Protein AF-A0A4P6FG00-F1 (afdb_monomer_lite)

Structure (mmCIF, N/CA/C/O backbone):
data_AF-A0A4P6FG00-F1
#
_entry.id   AF-A0A4P6FG00-F1
#
loop_
_atom_site.group_PDB
_atom_site.id
_atom_site.type_symbol
_atom_site.label_atom_id
_atom_site.label_alt_id
_atom_site.label_comp_id
_atom_site.label_asym_id
_atom_site.label_entity_id
_atom_site.label_seq_id
_atom_site.pdbx_PDB_ins_code
_atom_site.Cartn_x
_atom_site.Cartn_y
_atom_site.Cartn_z
_atom_site.occupancy
_atom_site.B_iso_or_equiv
_atom_site.auth_seq_id
_atom_site.auth_comp_id
_atom_site.auth_asym_id
_atom_site.auth_atom_id
_atom_site.pdbx_PDB_model_num
ATOM 1 N N . MET A 1 1 ? -66.631 -40.365 31.725 1.00 43.91 1 MET A N 1
ATOM 2 C CA . MET A 1 1 ? -65.294 -40.709 31.193 1.00 43.91 1 MET A CA 1
ATOM 3 C C . MET A 1 1 ? -64.335 -39.590 31.608 1.00 43.91 1 MET A C 1
ATOM 5 O O . MET A 1 1 ? -64.593 -38.462 31.231 1.00 43.91 1 MET A O 1
ATOM 9 N N . THR A 1 2 ? -63.611 -39.716 32.723 1.00 39.53 2 THR A N 1
ATOM 10 C CA . THR A 1 2 ? -62.207 -40.183 32.893 1.00 39.53 2 THR A CA 1
ATOM 11 C C . THR A 1 2 ? -61.113 -39.160 32.513 1.00 39.53 2 THR A C 1
ATOM 13 O O . THR A 1 2 ? -60.847 -38.948 31.343 1.00 39.53 2 THR A O 1
ATOM 16 N N . ARG A 1 3 ? -60.487 -38.599 33.566 1.00 42.66 3 ARG A N 1
ATOM 17 C CA . ARG A 1 3 ? -59.086 -38.149 33.797 1.00 42.66 3 ARG A CA 1
ATOM 18 C C . ARG A 1 3 ? -58.287 -37.334 32.754 1.00 42.66 3 ARG A C 1
ATOM 20 O O . ARG A 1 3 ? -57.883 -37.829 31.714 1.00 42.66 3 ARG A O 1
ATOM 27 N N . THR A 1 4 ? -57.913 -36.136 33.218 1.00 56.34 4 THR A N 1
ATOM 28 C CA . THR A 1 4 ? -56.584 -35.482 33.275 1.00 56.34 4 THR A CA 1
ATOM 29 C C . THR A 1 4 ? -55.377 -36.206 32.660 1.00 56.34 4 THR A C 1
ATOM 31 O O . THR A 1 4 ? -55.092 -37.338 33.043 1.00 56.34 4 THR A O 1
ATOM 34 N N . THR A 1 5 ? -54.551 -35.498 31.873 1.00 54.03 5 THR A N 1
ATOM 35 C CA . THR A 1 5 ? -53.084 -35.702 31.819 1.0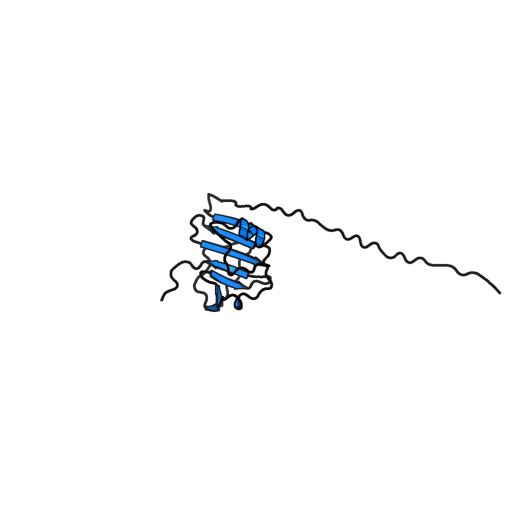0 54.03 5 THR A CA 1
ATOM 36 C C . THR A 1 5 ? -52.344 -34.394 31.486 1.00 54.03 5 THR A C 1
ATOM 38 O O . THR A 1 5 ? -52.794 -33.577 30.690 1.00 54.03 5 THR A O 1
ATOM 41 N N . THR A 1 6 ? -51.232 -34.223 32.194 1.00 53.69 6 THR A N 1
ATOM 42 C CA . THR A 1 6 ? -50.343 -33.074 32.407 1.00 53.69 6 THR A CA 1
ATOM 43 C C . THR A 1 6 ? -49.223 -32.953 31.357 1.00 53.69 6 THR A C 1
ATOM 45 O O . THR A 1 6 ? -48.825 -33.952 30.766 1.00 53.69 6 THR A O 1
ATOM 48 N N . SER A 1 7 ? -48.572 -31.775 31.342 1.00 52.69 7 SER A N 1
ATOM 49 C CA . SER A 1 7 ? -47.144 -31.550 31.008 1.00 52.69 7 SER A CA 1
ATOM 50 C C . SER A 1 7 ? -46.816 -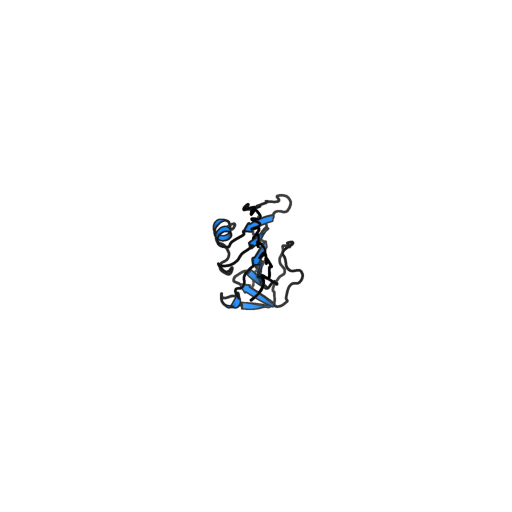31.415 29.507 1.00 52.69 7 SER A C 1
ATOM 52 O O . SER A 1 7 ? -47.440 -32.067 28.689 1.00 52.69 7 SER A O 1
ATOM 54 N N . ARG A 1 8 ? -45.850 -30.613 29.042 1.00 55.19 8 ARG A N 1
ATOM 55 C CA . ARG A 1 8 ? -44.627 -30.073 29.655 1.00 55.19 8 ARG A CA 1
ATOM 56 C C . ARG A 1 8 ? -44.206 -28.804 28.900 1.00 55.19 8 ARG A C 1
ATOM 58 O O . ARG A 1 8 ? -44.310 -28.728 27.683 1.00 55.19 8 ARG A O 1
ATOM 65 N N . THR A 1 9 ? -43.695 -27.853 29.663 1.00 53.88 9 THR A N 1
ATOM 66 C CA . THR A 1 9 ? -42.890 -26.697 29.257 1.00 53.88 9 THR A CA 1
ATOM 67 C C . THR A 1 9 ? -41.771 -27.062 28.277 1.00 53.88 9 THR A C 1
ATOM 69 O O . THR A 1 9 ? -40.991 -27.970 28.564 1.00 53.88 9 THR A O 1
ATOM 72 N N . ALA A 1 10 ? -41.624 -26.292 27.200 1.00 55.09 10 ALA A N 1
ATOM 73 C CA . ALA A 1 10 ? -40.378 -26.193 26.446 1.00 55.09 10 ALA A CA 1
ATOM 74 C C . ALA A 1 10 ? -39.974 -24.716 26.387 1.00 55.09 10 ALA A C 1
ATOM 76 O O . ALA A 1 10 ? -40.529 -23.927 25.626 1.00 55.09 10 ALA A O 1
ATOM 77 N N . SER A 1 11 ? -39.048 -24.349 27.269 1.00 53.34 11 SER A N 1
ATOM 78 C CA . SER A 1 11 ? -38.352 -23.068 27.265 1.00 53.34 11 SER A CA 1
ATOM 79 C C . SER A 1 11 ? -37.509 -22.971 25.995 1.00 53.34 11 SER A C 1
ATOM 81 O O . SER A 1 11 ? -36.556 -23.731 25.833 1.00 53.34 11 SER A O 1
ATOM 83 N N . LEU A 1 12 ? -37.856 -22.054 25.095 1.00 51.44 12 LEU A N 1
ATOM 84 C CA . LEU A 1 12 ? -36.989 -21.675 23.984 1.00 51.44 12 LEU A CA 1
ATOM 85 C C . LEU A 1 12 ? -36.033 -20.590 24.471 1.00 51.44 12 LEU A C 1
ATOM 87 O O . LEU A 1 12 ? -36.438 -19.554 24.995 1.00 51.44 12 LEU A O 1
ATOM 91 N N . ALA A 1 13 ? -34.757 -20.937 24.366 1.00 50.84 13 ALA A N 1
ATOM 92 C CA . ALA A 1 13 ? -33.603 -20.216 24.852 1.00 50.84 13 ALA A CA 1
ATOM 93 C C . ALA A 1 13 ? -33.540 -18.778 24.321 1.00 50.84 13 ALA A C 1
ATOM 95 O O . ALA A 1 13 ? -33.709 -18.522 23.130 1.00 50.84 13 ALA A O 1
ATOM 96 N N . ALA A 1 14 ? -33.242 -17.854 25.232 1.00 52.47 14 ALA A N 1
ATOM 97 C CA . ALA A 1 14 ? -32.824 -16.503 24.913 1.00 52.47 14 ALA A CA 1
ATOM 98 C C . ALA A 1 14 ? -31.483 -16.553 24.161 1.00 52.47 14 ALA A C 1
ATOM 100 O O . ALA A 1 14 ? -30.459 -16.925 24.732 1.00 52.47 14 ALA A O 1
ATOM 101 N N . LEU A 1 15 ? -31.490 -16.179 22.881 1.00 51.00 15 LEU A N 1
ATOM 102 C CA . LEU A 1 15 ? -30.277 -15.817 22.153 1.00 51.00 15 LEU A CA 1
ATOM 103 C C . LEU A 1 15 ? -29.935 -14.371 22.511 1.00 51.00 15 LEU A C 1
ATOM 105 O O . LEU A 1 15 ? -30.408 -13.422 21.889 1.00 51.00 15 LEU A O 1
ATOM 109 N N . SER A 1 16 ? -29.137 -14.213 23.561 1.00 51.34 16 SER A N 1
ATOM 110 C CA . SER A 1 16 ? -28.476 -12.956 23.889 1.00 51.34 16 SER A CA 1
ATOM 111 C C . SER A 1 16 ? -27.446 -12.657 22.799 1.00 51.34 16 SER A C 1
ATOM 113 O O . SER A 1 16 ? -26.333 -13.178 22.833 1.00 51.34 16 SER A O 1
ATOM 115 N N . ALA A 1 17 ? -27.818 -11.842 21.813 1.00 53.84 17 ALA A N 1
ATOM 116 C CA . ALA A 1 17 ? -26.871 -11.239 20.885 1.00 53.84 17 ALA A CA 1
ATOM 117 C C . ALA A 1 17 ? -26.020 -10.224 21.662 1.00 53.84 17 ALA A C 1
ATOM 119 O O . ALA A 1 17 ? -26.384 -9.058 21.810 1.00 53.84 17 ALA A O 1
ATOM 120 N N . ALA A 1 18 ? -24.908 -10.690 22.226 1.00 50.44 18 ALA A N 1
ATOM 121 C CA . ALA A 1 18 ? -23.866 -9.820 22.740 1.00 50.44 18 ALA A CA 1
ATOM 122 C C . ALA A 1 18 ? -23.170 -9.176 21.535 1.00 50.44 18 ALA A C 1
ATOM 124 O O . ALA A 1 18 ? -22.244 -9.743 20.960 1.00 50.44 18 ALA A O 1
ATOM 125 N N . ALA A 1 19 ? -23.658 -8.006 21.123 1.00 53.25 19 ALA A N 1
ATOM 126 C CA . ALA A 1 19 ? -22.920 -7.120 20.241 1.00 53.25 19 ALA A CA 1
ATOM 127 C C . ALA A 1 19 ? -21.675 -6.648 21.004 1.00 53.25 19 ALA A C 1
ATOM 129 O O . ALA A 1 19 ? -21.734 -5.731 21.824 1.00 53.25 19 ALA A O 1
ATOM 130 N N . LEU A 1 20 ? -20.556 -7.334 20.780 1.00 49.91 20 LEU A N 1
ATOM 131 C CA . LEU A 1 20 ? -19.233 -6.857 21.149 1.00 49.91 20 LEU A CA 1
ATOM 132 C C . LEU A 1 20 ? -18.932 -5.655 20.251 1.00 49.91 20 LEU A C 1
ATOM 134 O O . LEU A 1 20 ? -18.369 -5.792 19.171 1.00 49.91 20 LEU A O 1
ATOM 138 N N . LEU A 1 21 ? -19.356 -4.472 20.690 1.00 52.66 21 LEU A N 1
ATOM 139 C CA . LEU A 1 21 ? -18.798 -3.213 20.218 1.00 52.66 21 LEU A CA 1
ATOM 140 C C . LEU A 1 21 ? -17.371 -3.146 20.762 1.00 52.66 21 LEU A C 1
ATOM 142 O O . LEU A 1 21 ? -17.127 -2.632 21.855 1.00 52.66 21 LEU A O 1
ATOM 146 N N . VAL A 1 22 ? -16.439 -3.754 20.031 1.00 56.66 22 VAL A N 1
ATOM 147 C CA . VAL A 1 22 ? -15.014 -3.504 20.217 1.00 56.66 22 VAL A CA 1
ATOM 148 C C . VAL A 1 22 ? -14.830 -2.048 19.813 1.00 56.66 22 VAL A C 1
ATOM 150 O O . VAL A 1 22 ? -15.040 -1.696 18.657 1.00 56.66 22 VAL A O 1
ATOM 153 N N . GLY A 1 23 ? -14.592 -1.182 20.799 1.00 47.41 23 GLY A N 1
ATOM 154 C CA . GLY A 1 23 ? -14.363 0.234 20.558 1.00 47.41 23 GLY A CA 1
ATOM 155 C C . GLY A 1 23 ? -13.204 0.374 19.587 1.00 47.41 23 GLY A C 1
ATOM 156 O O . GLY A 1 23 ? -12.075 0.016 19.919 1.00 47.41 23 GLY A O 1
ATOM 157 N N . SER A 1 24 ? -13.503 0.846 18.384 1.00 47.47 24 SER A N 1
ATOM 158 C CA . SER A 1 24 ? -12.509 1.195 17.392 1.00 47.47 24 SER A CA 1
ATOM 159 C C . SER A 1 24 ? -11.628 2.280 17.996 1.00 47.47 24 SER A C 1
ATOM 161 O O . SER A 1 24 ? -12.096 3.360 18.369 1.00 47.47 24 SER A O 1
ATOM 163 N N . LEU A 1 25 ? -10.336 1.985 18.126 1.00 49.28 25 LEU A N 1
ATOM 164 C CA . LEU A 1 25 ? -9.330 3.027 18.213 1.00 49.28 25 LEU A CA 1
ATOM 165 C C . LEU A 1 25 ? -9.342 3.731 16.849 1.00 49.28 25 LEU A C 1
ATOM 167 O O . LEU A 1 25 ? -8.514 3.449 15.995 1.00 49.28 25 LEU A O 1
ATOM 171 N N . THR A 1 26 ? -10.320 4.610 16.610 1.00 47.81 26 THR A N 1
ATOM 172 C CA . THR A 1 26 ? -10.322 5.532 15.469 1.00 47.81 26 THR A CA 1
ATOM 173 C C . THR A 1 26 ? -9.261 6.587 15.753 1.00 47.81 26 THR A C 1
ATOM 175 O O . THR A 1 26 ? -9.548 7.703 16.190 1.00 47.81 26 THR A O 1
ATOM 178 N N . GLY A 1 27 ? -8.007 6.186 15.645 1.00 43.62 27 GLY A N 1
ATOM 179 C CA . GLY A 1 27 ? -6.865 7.042 15.846 1.00 43.62 27 GLY A CA 1
ATOM 180 C C . GLY A 1 27 ? -5.875 6.704 14.764 1.00 43.62 27 GLY A C 1
ATOM 181 O O . GLY A 1 27 ? -5.295 5.627 14.804 1.00 43.62 27 GLY A O 1
ATOM 182 N N . CYS A 1 28 ? -5.674 7.634 13.831 1.00 52.25 28 CYS A N 1
ATOM 183 C CA . CYS A 1 28 ? -4.468 7.671 13.025 1.00 52.25 28 CYS A CA 1
ATOM 184 C C . CYS A 1 28 ? -3.282 7.571 13.989 1.00 52.25 28 CYS A C 1
ATOM 186 O O . CYS A 1 28 ? -2.901 8.565 14.611 1.00 52.25 28 CYS A O 1
ATOM 188 N N . THR A 1 29 ? -2.690 6.391 14.148 1.00 52.44 29 THR A N 1
ATOM 189 C CA . THR A 1 29 ? -1.360 6.285 14.734 1.00 52.44 29 THR A CA 1
ATOM 190 C C . THR A 1 29 ? -0.368 6.632 13.637 1.00 52.44 29 THR A C 1
ATOM 192 O O . THR A 1 29 ? 0.412 5.790 13.211 1.00 52.44 29 THR A O 1
ATOM 195 N N . ALA A 1 30 ? -0.411 7.892 13.188 1.00 51.81 30 ALA A N 1
ATOM 196 C CA . ALA A 1 30 ? 0.693 8.535 12.491 1.00 51.81 30 ALA A CA 1
ATOM 197 C C . ALA A 1 30 ? 1.831 8.701 13.496 1.00 51.81 30 ALA A C 1
ATOM 199 O O . ALA A 1 30 ? 2.043 9.760 14.082 1.00 51.81 30 ALA A O 1
ATOM 200 N N . ILE A 1 31 ? 2.487 7.584 13.795 1.00 55.25 31 ILE A N 1
ATOM 201 C CA . ILE A 1 31 ? 3.717 7.566 14.563 1.00 55.25 31 ILE A CA 1
ATOM 202 C C . ILE A 1 31 ? 4.805 7.855 13.542 1.00 55.25 31 ILE A C 1
ATOM 204 O O . ILE A 1 31 ? 5.247 6.963 12.822 1.00 55.25 31 ILE A O 1
ATOM 208 N N . GLU A 1 32 ? 5.207 9.118 13.466 1.00 54.75 32 GLU A N 1
ATOM 209 C CA . GLU A 1 32 ? 6.501 9.467 12.898 1.00 54.75 32 GLU A CA 1
ATOM 210 C C . GLU A 1 32 ? 7.566 8.899 13.835 1.00 54.75 32 GLU A C 1
ATOM 212 O O . GLU A 1 32 ? 7.885 9.467 14.886 1.00 54.75 32 GLU A O 1
ATOM 217 N N . ASP A 1 33 ? 8.110 7.740 13.486 1.00 59.84 33 ASP A N 1
ATOM 218 C CA . ASP A 1 33 ? 9.296 7.250 14.161 1.00 59.84 33 ASP A CA 1
ATOM 219 C C . ASP A 1 33 ? 10.508 7.959 13.547 1.00 59.84 33 ASP A C 1
ATOM 221 O O . ASP A 1 33 ? 11.079 7.565 12.528 1.00 59.84 33 ASP A O 1
ATOM 225 N N . VAL A 1 34 ? 10.887 9.069 14.187 1.00 59.38 34 VAL A N 1
ATOM 226 C CA . VAL A 1 34 ? 12.010 9.933 13.791 1.00 59.38 34 VAL A CA 1
ATOM 227 C C . VAL A 1 34 ? 13.326 9.147 13.678 1.00 59.38 34 VAL A C 1
ATOM 229 O O . VAL A 1 34 ? 14.220 9.555 12.934 1.00 59.38 34 VAL A O 1
ATOM 232 N N . LEU A 1 35 ? 13.462 8.014 14.381 1.00 64.25 35 LEU A N 1
ATOM 233 C CA . LEU A 1 35 ? 14.635 7.147 14.264 1.00 64.25 35 LEU A CA 1
ATOM 234 C C . LEU A 1 35 ? 14.597 6.301 12.985 1.00 64.25 35 LEU A C 1
ATOM 236 O O . LEU A 1 35 ? 15.651 6.096 12.380 1.00 64.25 35 LEU A O 1
ATOM 240 N N . SER A 1 36 ? 13.420 5.835 12.560 1.00 68.50 36 SER A N 1
ATOM 241 C CA . SER A 1 36 ? 13.261 4.987 11.371 1.00 68.50 36 SER A CA 1
ATOM 242 C C . SER A 1 36 ? 12.930 5.753 10.084 1.00 68.50 36 SER A C 1
ATOM 244 O O . SER A 1 36 ? 13.059 5.173 9.005 1.00 68.50 36 SER A O 1
ATOM 246 N N . LYS A 1 37 ? 12.607 7.056 10.162 1.00 87.50 37 LYS A N 1
ATOM 247 C CA . LYS A 1 37 ? 12.215 7.912 9.019 1.00 87.50 37 LYS A CA 1
ATOM 248 C C . LYS A 1 37 ? 11.042 7.328 8.231 1.00 87.50 37 LYS A C 1
ATOM 250 O O . LYS A 1 37 ? 11.026 7.365 6.998 1.00 87.50 37 LYS A O 1
ATOM 255 N N . GLN A 1 38 ? 10.086 6.761 8.956 1.00 89.31 38 GLN A N 1
ATOM 256 C CA . GLN A 1 38 ? 8.884 6.163 8.398 1.00 89.31 38 GLN A CA 1
ATOM 257 C C . GLN A 1 38 ? 7.641 6.785 9.027 1.00 89.31 38 GLN A C 1
ATOM 259 O O . GLN A 1 38 ? 7.631 7.155 10.202 1.00 89.31 38 GLN A O 1
ATOM 264 N N . GLU A 1 39 ? 6.598 6.873 8.216 1.00 90.19 39 GLU A N 1
ATOM 265 C CA . GLU A 1 39 ? 5.250 7.274 8.586 1.00 90.19 39 GLU A CA 1
ATOM 266 C C . GLU A 1 39 ? 4.331 6.078 8.360 1.00 90.19 39 GLU A C 1
ATOM 268 O O . GLU A 1 39 ? 4.357 5.456 7.293 1.00 90.19 39 GLU A O 1
ATOM 273 N N . ARG A 1 40 ? 3.510 5.762 9.361 1.00 92.19 40 ARG A N 1
ATOM 274 C CA . ARG A 1 40 ? 2.471 4.734 9.267 1.00 92.19 40 ARG A CA 1
ATOM 275 C C . ARG A 1 40 ? 1.101 5.376 9.406 1.00 92.19 40 ARG A C 1
ATOM 277 O O . ARG A 1 40 ? 0.946 6.290 10.204 1.00 92.19 40 ARG A O 1
ATOM 284 N N . ALA A 1 41 ? 0.107 4.894 8.679 1.00 92.31 41 ALA A N 1
ATOM 285 C CA . ALA A 1 41 ? -1.280 5.261 8.916 1.00 92.31 41 ALA A CA 1
ATOM 286 C C . ALA A 1 41 ? -2.183 4.041 8.749 1.00 92.31 41 ALA A C 1
ATOM 288 O O . ALA A 1 41 ? -1.913 3.172 7.925 1.00 92.31 41 ALA A O 1
ATOM 289 N N . ASP A 1 42 ? -3.253 3.996 9.532 1.00 95.31 42 ASP A N 1
ATOM 290 C CA . ASP A 1 42 ? -4.228 2.915 9.522 1.00 95.31 42 ASP A CA 1
ATOM 291 C C . ASP A 1 42 ? -5.628 3.546 9.464 1.00 95.31 42 ASP A C 1
ATOM 293 O O . ASP A 1 42 ? -5.931 4.474 10.224 1.00 95.31 42 ASP A O 1
ATOM 297 N N . TYR A 1 43 ? -6.475 3.067 8.552 1.00 95.19 43 TYR A N 1
ATOM 298 C CA . TYR A 1 43 ? -7.824 3.581 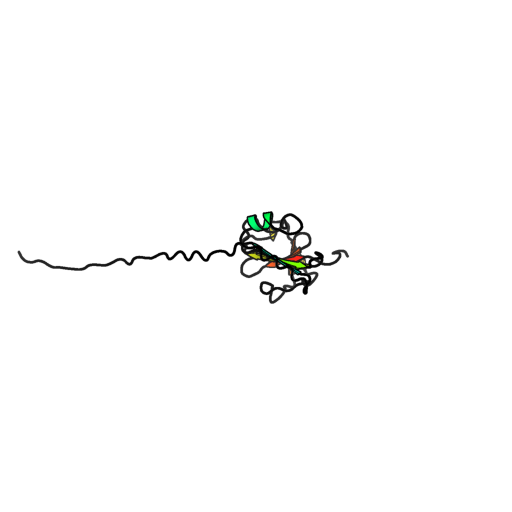8.314 1.00 95.19 43 TYR A CA 1
ATOM 299 C C . TYR A 1 43 ? -8.811 2.422 8.249 1.00 95.19 43 TYR A C 1
ATOM 301 O O . TYR A 1 43 ? -8.578 1.436 7.561 1.00 95.19 43 TYR A O 1
ATOM 309 N N . GLN A 1 44 ? -9.954 2.538 8.919 1.00 96.50 44 GLN A N 1
ATOM 310 C CA . GLN A 1 44 ? -10.927 1.444 8.926 1.00 96.50 44 GLN A CA 1
ATOM 311 C C . GLN A 1 44 ? -11.780 1.422 7.656 1.00 96.50 44 GLN A C 1
ATOM 313 O O . GLN A 1 44 ? -12.303 0.377 7.276 1.00 96.50 44 GLN A O 1
ATOM 318 N N . THR A 1 45 ? -11.920 2.572 6.993 1.00 96.19 45 THR A N 1
ATOM 319 C CA . THR A 1 45 ? -12.749 2.727 5.793 1.00 96.19 45 THR A CA 1
ATOM 320 C C . THR A 1 45 ? -12.056 3.573 4.734 1.00 96.19 45 THR A C 1
ATOM 322 O O . THR A 1 45 ? -11.279 4.478 5.055 1.00 96.19 45 THR A O 1
ATOM 325 N N . TYR A 1 46 ? -12.416 3.344 3.471 1.00 95.38 46 TYR A N 1
ATOM 326 C CA . TYR A 1 46 ? -11.996 4.183 2.351 1.00 95.38 46 TYR A CA 1
ATOM 327 C C . TYR A 1 46 ? -12.278 5.679 2.579 1.00 95.38 46 TYR A C 1
ATOM 329 O O . TYR A 1 46 ? -11.422 6.515 2.306 1.00 95.38 46 TYR A O 1
ATOM 337 N N . ASP A 1 47 ? -13.437 6.043 3.141 1.00 96.19 47 ASP A N 1
ATOM 338 C CA . ASP A 1 47 ? -13.781 7.450 3.402 1.00 96.19 47 ASP A CA 1
ATOM 339 C C . ASP A 1 47 ? -12.846 8.112 4.428 1.00 96.19 47 ASP A C 1
ATOM 341 O O . ASP A 1 47 ? -12.566 9.311 4.343 1.00 96.19 47 ASP A O 1
ATOM 345 N N . GLU A 1 48 ? -12.396 7.365 5.441 1.00 95.12 48 GLU A N 1
ATOM 346 C CA . GLU A 1 48 ? -11.393 7.848 6.395 1.00 95.12 48 GLU A CA 1
ATOM 347 C C . GLU A 1 48 ? -10.048 8.055 5.716 1.00 95.12 48 GLU A C 1
ATOM 349 O O . GLU A 1 48 ? -9.455 9.127 5.865 1.00 95.12 48 GLU A O 1
ATOM 354 N N . ALA A 1 49 ? -9.622 7.072 4.924 1.00 94.88 49 ALA A N 1
ATOM 355 C CA . ALA A 1 49 ? -8.400 7.143 4.145 1.00 94.88 49 ALA A CA 1
ATOM 356 C C . ALA A 1 49 ? -8.434 8.334 3.175 1.00 94.88 49 ALA A C 1
ATOM 358 O O . ALA A 1 49 ? -7.521 9.147 3.170 1.00 94.88 49 ALA A O 1
ATOM 359 N N . GLN A 1 50 ? -9.535 8.555 2.457 1.00 94.75 50 GLN A N 1
ATOM 360 C CA . GLN A 1 50 ? -9.692 9.684 1.538 1.00 94.75 50 GLN A CA 1
ATOM 361 C C . GLN A 1 50 ? -9.557 11.058 2.222 1.00 94.75 50 GLN A C 1
ATOM 363 O O . GLN A 1 50 ? -9.121 12.020 1.592 1.00 94.75 50 GLN A O 1
ATOM 368 N N . ARG A 1 51 ? -9.922 11.168 3.505 1.00 93.38 51 ARG A 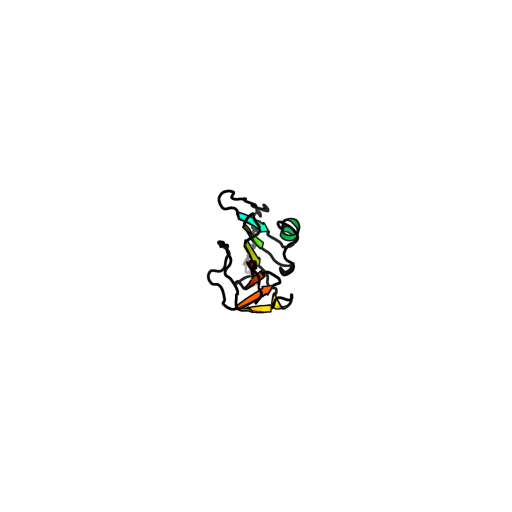N 1
ATOM 369 C CA . ARG A 1 51 ? -9.774 12.401 4.299 1.00 93.38 51 ARG A CA 1
ATOM 370 C C . ARG A 1 51 ? -8.395 12.552 4.938 1.00 93.38 51 ARG A C 1
ATOM 372 O O . ARG A 1 51 ? -8.025 13.674 5.278 1.00 93.38 51 ARG A O 1
ATOM 379 N N . GLY A 1 52 ? -7.698 11.443 5.169 1.00 90.44 52 GLY A N 1
ATOM 380 C CA . GLY A 1 52 ? -6.490 11.389 5.988 1.00 90.44 52 GLY A CA 1
ATOM 381 C C . GLY A 1 52 ? -5.233 10.920 5.266 1.00 90.44 52 GLY A C 1
ATOM 382 O O . GLY A 1 52 ? -4.206 10.820 5.934 1.00 90.44 52 GLY A O 1
ATOM 383 N N . TRP A 1 53 ? -5.300 10.603 3.970 1.00 92.44 53 TRP A N 1
ATOM 384 C CA . TRP A 1 53 ? -4.154 10.129 3.195 1.00 92.44 53 TRP A CA 1
ATOM 385 C C . TRP A 1 53 ? -3.056 11.202 3.154 1.00 92.44 53 TRP A C 1
ATOM 387 O O . TRP A 1 53 ? -3.363 12.382 2.942 1.00 92.44 53 TRP A O 1
ATOM 397 N N . PRO A 1 54 ? -1.784 10.838 3.373 1.00 87.25 54 PRO A N 1
ATOM 398 C CA . PRO A 1 54 ? -0.696 11.799 3.298 1.00 87.25 54 PRO A CA 1
ATOM 399 C C . PRO A 1 54 ? -0.491 12.279 1.858 1.00 87.25 54 PRO A C 1
ATOM 401 O O . PRO A 1 54 ? -0.677 11.538 0.897 1.00 87.25 54 PRO A O 1
ATOM 404 N N . ASP A 1 55 ? -0.085 13.540 1.714 1.00 81.31 55 ASP A N 1
ATOM 405 C CA . ASP A 1 55 ? 0.328 14.162 0.448 1.00 81.31 55 ASP A CA 1
ATOM 406 C C . ASP A 1 55 ? -0.703 14.194 -0.697 1.00 81.31 55 ASP A C 1
ATOM 408 O O . ASP A 1 55 ? -0.357 14.566 -1.821 1.00 81.31 55 ASP A O 1
ATOM 412 N N . GLY A 1 56 ? -1.983 13.903 -0.441 1.00 86.31 56 GLY A N 1
ATOM 413 C CA . GLY A 1 56 ? -3.022 14.049 -1.458 1.00 86.31 56 GLY A CA 1
ATOM 414 C C . GLY A 1 56 ? -4.193 13.083 -1.308 1.00 86.31 56 GLY A C 1
ATOM 415 O O . GLY A 1 56 ? -4.476 12.627 -0.205 1.00 86.31 56 GLY A O 1
ATOM 416 N N . PRO A 1 57 ? -4.930 12.813 -2.400 1.00 91.31 57 PRO A N 1
ATOM 417 C CA . PRO A 1 57 ? -5.984 11.811 -2.387 1.00 91.31 57 PRO A CA 1
ATOM 418 C C . PRO A 1 57 ? -5.394 10.398 -2.313 1.00 91.31 57 PRO A C 1
ATOM 420 O O . PRO A 1 57 ? -4.311 10.136 -2.834 1.00 91.31 57 PRO A O 1
ATOM 423 N N . ILE A 1 58 ? -6.170 9.482 -1.738 1.00 93.25 58 ILE A N 1
ATOM 424 C CA . ILE A 1 58 ? -5.926 8.040 -1.830 1.00 93.25 58 ILE A CA 1
ATOM 425 C C . ILE A 1 58 ? -5.727 7.603 -3.302 1.00 93.25 58 ILE A C 1
ATOM 427 O O . ILE A 1 58 ? -6.415 8.141 -4.182 1.00 93.25 58 ILE A O 1
ATOM 431 N N . PRO A 1 59 ? -4.804 6.663 -3.606 1.00 92.62 59 PRO A N 1
ATOM 432 C CA . PRO A 1 59 ? -4.584 6.185 -4.967 1.00 92.62 59 PRO A CA 1
ATOM 433 C C . PRO A 1 59 ? -5.872 5.692 -5.630 1.00 92.62 59 PRO A C 1
ATOM 435 O O . PRO A 1 59 ? -6.605 4.883 -5.071 1.00 92.62 59 PRO A O 1
ATOM 438 N N . GLY A 1 60 ? -6.134 6.163 -6.852 1.00 92.69 60 GLY A N 1
ATOM 439 C CA . GLY A 1 60 ? -7.410 5.921 -7.539 1.00 92.69 60 GLY A CA 1
ATOM 440 C C . GLY A 1 60 ? -7.664 4.473 -7.967 1.00 92.69 60 GLY A C 1
ATOM 441 O O . GLY A 1 60 ? -8.770 4.171 -8.397 1.00 92.69 60 GLY A O 1
ATOM 442 N N . TRP A 1 61 ? -6.660 3.599 -7.867 1.00 93.12 61 TRP A N 1
ATOM 443 C CA . TRP A 1 61 ? -6.810 2.162 -8.097 1.00 93.12 61 TRP A CA 1
ATOM 444 C C . TRP A 1 61 ? -7.345 1.422 -6.864 1.00 93.12 61 TRP A C 1
ATOM 446 O O . TRP A 1 61 ? -7.736 0.268 -6.990 1.00 93.12 61 TRP A O 1
ATOM 456 N N . ILE A 1 62 ? -7.363 2.054 -5.682 1.00 94.94 62 ILE A N 1
ATOM 457 C CA . ILE A 1 62 ? -7.937 1.456 -4.475 1.00 94.94 62 ILE A CA 1
ATOM 458 C C . ILE A 1 62 ? -9.469 1.561 -4.563 1.00 94.94 62 ILE A C 1
ATOM 460 O O . ILE A 1 62 ? -9.993 2.675 -4.661 1.00 94.94 62 ILE A O 1
ATOM 464 N N . PRO A 1 63 ? -10.207 0.440 -4.513 1.00 95.19 63 PRO A N 1
ATOM 465 C CA . PRO A 1 63 ? -11.661 0.442 -4.613 1.00 95.19 63 PRO A CA 1
ATOM 466 C C . PRO A 1 63 ? -12.344 1.172 -3.450 1.00 95.19 63 PRO A C 1
ATOM 468 O O . PRO A 1 63 ? -11.893 1.111 -2.303 1.00 95.19 63 PRO A O 1
ATOM 471 N N . ALA A 1 64 ? -13.473 1.826 -3.724 1.00 95.62 64 ALA A N 1
ATOM 472 C CA . ALA A 1 64 ? -14.184 2.651 -2.742 1.00 95.62 64 ALA A CA 1
ATOM 473 C C . ALA A 1 64 ? -14.831 1.851 -1.592 1.00 95.62 64 ALA A C 1
ATOM 475 O O . ALA A 1 64 ? -15.162 2.419 -0.553 1.00 95.62 64 ALA A O 1
ATOM 476 N N . GLU A 1 65 ? -15.038 0.546 -1.765 1.00 95.06 65 GLU A N 1
ATOM 477 C CA . GLU A 1 65 ? -15.560 -0.362 -0.739 1.00 95.06 65 GLU A CA 1
ATOM 478 C C . GLU A 1 65 ? -14.475 -0.964 0.161 1.00 95.06 65 GLU A C 1
ATOM 480 O O . GLU A 1 65 ? -14.806 -1.745 1.052 1.00 95.06 65 GLU A O 1
ATOM 485 N N . SER A 1 66 ? -13.207 -0.606 -0.061 1.00 96.75 66 SER A N 1
ATOM 486 C CA . SER A 1 66 ? -12.080 -1.148 0.697 1.00 96.75 66 SER A CA 1
ATOM 487 C C . SER A 1 66 ? -12.164 -0.813 2.188 1.00 96.75 66 SER A C 1
ATOM 489 O O . SER A 1 66 ? -12.562 0.291 2.592 1.00 96.75 66 SER A O 1
ATOM 491 N N . THR A 1 67 ? -11.728 -1.766 3.005 1.00 97.62 67 THR A N 1
ATOM 492 C CA . THR A 1 67 ? -11.667 -1.673 4.467 1.00 97.62 67 THR A CA 1
ATOM 493 C C . THR A 1 67 ? -10.280 -2.038 4.981 1.00 97.62 67 THR A C 1
ATOM 495 O O . THR A 1 67 ? -9.464 -2.573 4.236 1.00 97.62 67 THR A O 1
ATOM 498 N N . ASP A 1 68 ? -10.020 -1.716 6.250 1.00 96.69 68 ASP A N 1
ATOM 499 C CA . ASP A 1 68 ? -8.765 -2.032 6.953 1.00 96.69 68 ASP A CA 1
ATOM 500 C C . ASP A 1 68 ? -7.510 -1.662 6.141 1.00 96.69 68 ASP A C 1
ATOM 502 O O . ASP A 1 68 ? -6.682 -2.492 5.774 1.00 96.69 68 ASP A O 1
ATOM 506 N N . LEU A 1 69 ? -7.424 -0.382 5.770 1.00 97.12 69 LEU A N 1
ATOM 507 C CA . LEU A 1 69 ? -6.340 0.143 4.956 1.00 97.12 69 LEU A CA 1
ATOM 508 C C . LEU A 1 69 ? -5.135 0.455 5.841 1.00 97.12 69 LEU A C 1
ATOM 510 O O . LEU A 1 69 ? -5.220 1.284 6.749 1.00 97.12 69 LEU A O 1
ATOM 514 N N . HIS A 1 70 ? -3.996 -0.133 5.505 1.00 96.88 70 HIS A N 1
ATOM 515 C CA . HIS A 1 70 ? -2.708 0.114 6.135 1.00 96.88 70 HIS A CA 1
ATOM 516 C C . HIS A 1 70 ? -1.770 0.794 5.148 1.00 96.88 70 HIS A C 1
ATOM 518 O O . HIS A 1 70 ? -1.622 0.348 4.013 1.00 96.88 70 HIS A O 1
ATOM 524 N N . LEU A 1 71 ? -1.093 1.842 5.597 1.00 95.62 71 LEU A N 1
ATOM 525 C CA . LEU A 1 71 ? -0.086 2.576 4.846 1.00 95.62 71 LEU A CA 1
ATOM 526 C C . LEU A 1 71 ? 1.214 2.600 5.644 1.00 95.62 71 LEU A C 1
ATOM 528 O O . LEU A 1 71 ? 1.218 2.947 6.826 1.00 95.62 71 LEU A O 1
ATOM 532 N N . LEU A 1 72 ? 2.329 2.287 4.990 1.00 94.94 72 LEU A N 1
ATOM 533 C CA . LEU A 1 72 ? 3.668 2.544 5.511 1.00 94.94 72 LEU A CA 1
ATOM 534 C C . LEU A 1 72 ? 4.511 3.190 4.416 1.00 94.94 72 LEU A C 1
ATOM 536 O O . LEU A 1 72 ? 4.626 2.656 3.313 1.00 94.94 72 LEU A O 1
ATOM 540 N N . ARG A 1 73 ? 5.138 4.319 4.734 1.00 92.81 73 ARG A N 1
ATOM 541 C CA . ARG A 1 73 ? 5.990 5.055 3.800 1.00 92.81 73 ARG A CA 1
ATOM 542 C C . ARG A 1 73 ? 7.224 5.615 4.474 1.00 92.81 73 ARG A C 1
ATOM 544 O O . ARG A 1 73 ? 7.248 5.801 5.687 1.00 92.81 73 ARG A O 1
ATOM 551 N N . THR A 1 74 ? 8.248 5.917 3.692 1.00 91.56 74 THR A N 1
ATOM 552 C CA . THR A 1 74 ? 9.350 6.753 4.171 1.00 91.56 74 THR A CA 1
ATOM 553 C C . THR A 1 74 ? 8.912 8.216 4.220 1.00 91.56 74 THR A C 1
ATOM 555 O O . THR A 1 74 ? 8.151 8.667 3.368 1.00 91.56 74 THR A O 1
ATOM 558 N N . THR A 1 75 ? 9.436 8.991 5.171 1.00 88.25 75 THR A N 1
ATOM 559 C CA . THR A 1 75 ? 9.120 10.431 5.319 1.00 88.25 75 THR A CA 1
ATOM 560 C C . THR A 1 75 ? 9.531 11.267 4.099 1.00 88.25 75 THR A C 1
ATOM 562 O O . THR A 1 75 ? 9.099 12.399 3.932 1.00 88.25 75 THR A O 1
ATOM 565 N N . ASP A 1 76 ? 10.434 10.749 3.257 1.00 86.81 76 ASP A N 1
ATOM 566 C CA . ASP A 1 76 ? 10.831 11.381 1.991 1.00 86.81 76 ASP A CA 1
ATOM 567 C C . ASP A 1 76 ? 9.976 10.937 0.787 1.00 86.81 76 ASP A C 1
ATOM 569 O O . ASP A 1 76 ? 10.246 11.354 -0.340 1.00 86.81 76 ASP A O 1
ATOM 573 N N . GLY A 1 77 ? 8.976 10.075 1.006 1.00 85.44 77 GLY A N 1
ATOM 574 C CA . GLY A 1 77 ? 8.066 9.553 -0.016 1.00 85.44 77 GLY A CA 1
ATOM 575 C C . GLY A 1 77 ? 8.717 8.634 -1.057 1.00 85.44 77 GLY A C 1
ATOM 576 O O . GLY A 1 77 ? 8.076 8.294 -2.057 1.00 85.44 77 GLY A O 1
ATOM 577 N N . SER A 1 78 ? 9.984 8.251 -0.858 1.00 88.44 78 SER A N 1
ATOM 578 C CA . SER A 1 78 ? 10.732 7.410 -1.798 1.00 88.44 78 SER A CA 1
ATOM 579 C C . SER A 1 78 ? 10.237 5.970 -1.840 1.00 88.44 78 SER A C 1
ATOM 581 O O . SER A 1 78 ? 10.345 5.332 -2.882 1.00 88.44 78 SER A O 1
ATOM 583 N N . ASN A 1 79 ? 9.695 5.458 -0.735 1.00 92.06 79 ASN A N 1
ATOM 584 C CA . ASN A 1 79 ? 9.110 4.128 -0.663 1.00 92.06 79 ASN A CA 1
ATOM 585 C C . ASN A 1 79 ? 7.759 4.200 0.029 1.00 92.06 79 ASN A C 1
ATOM 587 O O . ASN A 1 79 ? 7.596 4.911 1.020 1.00 92.06 79 ASN A O 1
ATOM 591 N N . GLU A 1 80 ? 6.814 3.424 -0.481 1.00 94.38 80 GLU A N 1
ATOM 592 C CA . GLU A 1 80 ? 5.456 3.376 0.032 1.00 94.38 80 GLU A CA 1
ATOM 593 C C . GLU A 1 80 ? 4.867 1.997 -0.248 1.00 94.38 80 GLU A C 1
ATOM 595 O O . GLU A 1 80 ? 5.022 1.459 -1.349 1.00 94.38 80 GLU A O 1
ATOM 600 N N . ILE A 1 81 ? 4.237 1.423 0.772 1.00 96.81 81 ILE A N 1
ATOM 601 C CA . ILE A 1 81 ? 3.489 0.175 0.694 1.00 96.81 81 ILE A CA 1
ATOM 602 C C . ILE A 1 81 ? 2.099 0.382 1.289 1.00 96.81 81 ILE A C 1
ATOM 604 O O . ILE A 1 81 ? 1.931 1.129 2.257 1.00 96.81 81 ILE A O 1
ATOM 608 N N . VAL A 1 82 ? 1.115 -0.301 0.717 1.00 97.00 82 VAL A N 1
ATOM 609 C CA . VAL A 1 82 ? -0.280 -0.268 1.148 1.00 97.00 82 VAL A CA 1
ATOM 610 C C . VAL A 1 82 ? -0.841 -1.682 1.204 1.00 97.00 82 VAL A C 1
ATOM 612 O O . VAL A 1 82 ? -0.526 -2.507 0.349 1.00 97.00 82 VAL A O 1
ATOM 615 N N . ALA A 1 83 ? -1.689 -1.962 2.185 1.00 97.94 83 ALA A N 1
ATOM 616 C CA . ALA A 1 83 ? -2.543 -3.142 2.196 1.00 97.94 83 ALA A CA 1
ATOM 617 C C . ALA A 1 83 ? -3.974 -2.749 2.535 1.00 97.94 83 ALA A C 1
ATOM 619 O O . ALA A 1 83 ? -4.187 -1.767 3.241 1.00 97.94 83 ALA A O 1
ATOM 620 N N . PHE A 1 84 ? -4.941 -3.500 2.023 1.00 97.88 84 PHE A N 1
ATOM 621 C CA . PHE A 1 84 ? -6.348 -3.333 2.369 1.00 97.88 84 PHE A CA 1
ATOM 622 C C . PHE A 1 84 ? -7.140 -4.604 2.077 1.00 97.88 84 PHE A C 1
ATOM 624 O O . PHE A 1 84 ? -6.739 -5.429 1.250 1.00 97.88 84 PHE A O 1
ATOM 631 N N . GLU A 1 85 ? -8.295 -4.727 2.721 1.00 97.88 85 GLU A N 1
ATOM 632 C CA . GLU A 1 85 ? -9.301 -5.735 2.408 1.00 97.88 85 GLU A CA 1
ATOM 633 C C . GLU A 1 85 ? -10.257 -5.218 1.324 1.00 97.88 85 GLU A C 1
ATOM 635 O O . GLU A 1 85 ? -10.737 -4.084 1.380 1.00 97.88 85 GLU A O 1
ATOM 640 N N . SER A 1 86 ? -10.547 -6.052 0.325 1.00 95.69 86 SER A N 1
ATOM 641 C CA . SER A 1 86 ? -11.541 -5.774 -0.716 1.00 95.69 86 SER A CA 1
ATOM 642 C C . SER A 1 86 ? -11.909 -7.068 -1.445 1.00 95.69 86 SER A C 1
ATOM 644 O O . SER A 1 86 ? -11.082 -7.956 -1.637 1.00 95.69 86 SER A O 1
ATOM 646 N N . ALA A 1 87 ? -13.169 -7.162 -1.875 1.00 92.81 87 ALA A N 1
ATOM 647 C CA . ALA A 1 87 ? -13.653 -8.246 -2.730 1.00 92.81 87 ALA A CA 1
ATOM 648 C C . ALA A 1 87 ? -13.629 -7.890 -4.230 1.00 92.81 87 ALA A C 1
ATOM 650 O O . ALA A 1 87 ? -14.014 -8.725 -5.054 1.00 92.81 87 ALA A O 1
ATOM 651 N N . ALA A 1 88 ? -13.249 -6.661 -4.591 1.00 89.06 88 ALA A N 1
ATOM 652 C CA . ALA A 1 88 ? -13.179 -6.220 -5.977 1.00 89.06 88 ALA A CA 1
ATOM 653 C C . ALA A 1 88 ? -11.951 -6.794 -6.692 1.00 89.06 88 ALA A C 1
ATOM 655 O O . ALA A 1 88 ? -10.883 -6.985 -6.105 1.00 89.06 88 ALA A O 1
ATOM 656 N N . ASP A 1 89 ? -12.121 -7.047 -7.988 1.00 86.31 89 ASP A N 1
ATOM 657 C CA . ASP A 1 89 ? -11.039 -7.436 -8.885 1.00 86.31 89 ASP A CA 1
ATOM 658 C C . ASP A 1 89 ? -10.423 -6.182 -9.517 1.00 86.31 89 ASP A C 1
ATOM 660 O O . ASP A 1 89 ? -11.075 -5.495 -10.301 1.00 86.31 89 ASP A O 1
ATOM 664 N N . LEU A 1 90 ? -9.157 -5.893 -9.210 1.00 84.69 90 LEU A N 1
ATOM 665 C CA . LEU A 1 90 ? -8.485 -4.687 -9.704 1.00 84.69 90 LEU A CA 1
ATOM 666 C C . LEU A 1 90 ? -8.211 -4.710 -11.216 1.00 84.69 90 LEU A C 1
ATOM 668 O O . LEU A 1 90 ? -7.934 -3.665 -11.807 1.00 84.69 90 LEU A O 1
ATOM 672 N N . MET A 1 91 ? -8.313 -5.866 -11.886 1.00 70.38 91 MET A N 1
ATOM 673 C CA . MET A 1 91 ? -8.157 -5.925 -13.346 1.00 70.38 91 MET A CA 1
ATOM 674 C C . MET A 1 91 ? -9.238 -5.132 -14.094 1.00 70.38 91 MET A C 1
ATOM 676 O O . MET A 1 91 ? -9.021 -4.722 -15.236 1.00 70.38 91 MET A O 1
ATOM 680 N N . THR A 1 92 ? -10.406 -4.898 -13.484 1.00 62.22 92 THR A N 1
ATOM 681 C CA . THR A 1 92 ? -11.463 -4.090 -14.111 1.00 62.22 92 THR A CA 1
ATOM 682 C C . THR A 1 92 ? -11.212 -2.584 -14.036 1.00 62.22 92 THR A C 1
ATOM 684 O O . THR A 1 92 ? -11.855 -1.840 -14.775 1.00 62.22 92 THR A O 1
ATOM 687 N N . ASP A 1 93 ? -10.230 -2.150 -13.240 1.00 64.56 93 ASP A N 1
ATOM 688 C CA . ASP A 1 93 ? -9.943 -0.739 -12.949 1.00 64.56 93 ASP A CA 1
ATOM 689 C C . ASP A 1 93 ? -8.671 -0.222 -13.644 1.00 64.56 93 ASP A C 1
ATOM 691 O O . ASP A 1 93 ? -8.065 0.770 -13.241 1.00 64.56 93 ASP A O 1
ATOM 695 N N . GLY A 1 94 ? -8.273 -0.875 -14.741 1.00 76.25 94 GLY A N 1
ATOM 696 C CA . GLY A 1 94 ? -7.138 -0.449 -15.565 1.00 76.25 94 GLY A CA 1
ATOM 697 C C . GLY A 1 94 ? -5.779 -0.931 -15.061 1.00 76.25 94 GLY A C 1
ATOM 698 O O . GLY A 1 94 ? -4.755 -0.470 -15.564 1.00 76.25 94 GLY A O 1
ATOM 699 N N . CYS A 1 95 ? -5.761 -1.861 -14.104 1.00 92.81 95 CYS A N 1
ATOM 700 C CA . CYS A 1 95 ? -4.553 -2.577 -13.733 1.00 92.81 95 CYS A CA 1
ATOM 701 C C . CYS A 1 95 ? -4.289 -3.754 -14.680 1.00 92.81 95 CYS A C 1
ATOM 703 O O . CYS A 1 95 ? -5.201 -4.512 -15.014 1.00 92.81 95 CYS A O 1
ATOM 705 N N . GLU A 1 96 ? -3.032 -3.954 -15.077 1.00 93.94 96 GLU A N 1
ATOM 706 C CA . GLU A 1 96 ? -2.657 -5.003 -16.035 1.00 93.94 96 GLU A CA 1
ATOM 707 C C . GLU A 1 96 ? -1.645 -5.995 -15.448 1.00 93.94 96 GLU A C 1
ATOM 709 O O . GLU A 1 96 ? -0.690 -5.572 -14.795 1.00 93.94 96 GLU A O 1
ATOM 714 N N . PRO A 1 97 ? -1.779 -7.308 -15.710 1.00 95.19 97 PRO A N 1
ATOM 715 C CA . PRO A 1 97 ? -0.805 -8.292 -15.258 1.00 95.19 97 PRO A CA 1
ATOM 716 C C . PRO A 1 97 ? 0.534 -8.131 -15.986 1.00 95.19 97 PRO A C 1
ATOM 718 O O . PRO A 1 97 ? 0.595 -8.093 -17.218 1.00 95.19 97 PRO A O 1
ATOM 721 N N . ARG A 1 98 ? 1.629 -8.078 -15.225 1.00 94.75 98 ARG A N 1
ATOM 722 C CA . ARG A 1 98 ? 3.003 -7.905 -15.715 1.00 94.75 98 ARG A CA 1
ATOM 723 C C . ARG A 1 98 ? 3.989 -8.711 -14.864 1.00 94.75 98 ARG A C 1
ATOM 725 O O . ARG A 1 98 ? 3.696 -9.005 -13.705 1.00 94.75 98 ARG A O 1
ATOM 732 N N . PRO A 1 99 ? 5.167 -9.074 -15.404 1.00 95.75 99 PRO A N 1
ATOM 733 C CA . PRO A 1 99 ? 6.260 -9.555 -14.570 1.00 95.75 99 PRO A CA 1
ATOM 734 C C . PRO A 1 99 ? 6.623 -8.505 -13.519 1.00 95.75 99 PRO A C 1
ATOM 736 O O . PRO A 1 99 ? 6.717 -7.324 -13.853 1.00 95.75 99 PRO A O 1
ATOM 739 N N . ARG A 1 100 ? 6.848 -8.948 -12.283 1.00 94.62 100 ARG A N 1
ATOM 740 C CA . ARG A 1 100 ? 7.272 -8.085 -11.182 1.00 94.62 100 ARG A CA 1
ATOM 741 C C . ARG A 1 100 ? 8.617 -7.435 -11.501 1.00 94.62 100 ARG A C 1
ATOM 743 O O . ARG A 1 100 ? 9.584 -8.124 -11.832 1.00 94.62 100 ARG A O 1
ATOM 750 N N . HIS A 1 101 ? 8.677 -6.120 -11.368 1.00 91.00 101 HIS A N 1
ATOM 751 C CA . HIS A 1 101 ? 9.836 -5.299 -11.662 1.00 91.00 101 HIS A CA 1
ATOM 752 C C . HIS A 1 101 ? 10.781 -5.210 -10.463 1.00 91.00 101 HIS A C 1
ATOM 754 O O . HIS A 1 101 ? 11.977 -5.475 -10.600 1.00 91.00 101 HIS A O 1
ATOM 760 N N . ASN A 1 102 ? 10.268 -4.869 -9.278 1.00 85.56 102 ASN A N 1
ATOM 761 C CA . ASN A 1 102 ? 11.088 -4.670 -8.084 1.00 85.56 102 ASN A CA 1
ATOM 762 C C . ASN A 1 102 ? 10.478 -5.333 -6.838 1.00 85.56 102 ASN A C 1
ATOM 764 O O . ASN A 1 102 ? 9.399 -5.920 -6.858 1.00 85.56 102 ASN A O 1
ATOM 768 N N . MET A 1 103 ? 11.256 -5.364 -5.758 1.00 90.81 103 MET A N 1
ATOM 769 C CA . MET A 1 103 ? 10.740 -5.687 -4.426 1.00 90.81 103 MET A CA 1
ATOM 770 C C . MET A 1 103 ? 10.374 -4.376 -3.728 1.00 90.81 103 MET A C 1
ATOM 772 O O . MET A 1 103 ? 11.049 -3.371 -3.982 1.00 90.81 103 MET A O 1
ATOM 776 N N . PRO A 1 104 ? 9.392 -4.372 -2.813 1.00 90.94 104 PRO A N 1
ATOM 777 C CA . PRO A 1 104 ? 9.168 -3.212 -1.966 1.00 90.94 104 PRO A CA 1
ATOM 778 C C . PRO A 1 104 ? 10.431 -2.889 -1.160 1.00 90.94 104 PRO A C 1
ATOM 780 O O . PRO A 1 104 ? 11.089 -3.777 -0.615 1.00 90.94 104 PRO A O 1
ATOM 783 N N . GLY A 1 105 ? 10.760 -1.601 -1.057 1.00 89.00 105 GLY A N 1
ATOM 784 C CA . GLY A 1 105 ? 11.846 -1.125 -0.193 1.00 89.00 105 GLY A CA 1
ATOM 785 C C . GLY A 1 105 ? 11.472 -1.062 1.292 1.00 89.00 105 GLY A C 1
ATOM 786 O O . GLY A 1 105 ? 12.304 -0.692 2.117 1.00 89.00 105 GLY A O 1
ATOM 787 N N . LEU A 1 106 ? 10.229 -1.415 1.632 1.00 92.00 106 LEU A N 1
ATOM 788 C CA . LEU A 1 106 ? 9.681 -1.446 2.985 1.00 92.00 106 LEU A CA 1
ATOM 789 C C . LEU A 1 106 ? 9.074 -2.817 3.281 1.00 92.00 106 LEU A C 1
ATOM 791 O O . LEU A 1 106 ? 8.624 -3.527 2.384 1.00 92.00 106 LEU A O 1
ATOM 795 N N . THR A 1 107 ? 9.034 -3.167 4.561 1.00 92.50 107 THR A N 1
ATOM 796 C CA . THR A 1 107 ? 8.394 -4.388 5.056 1.00 92.50 107 THR A CA 1
ATOM 797 C C . THR A 1 107 ? 7.489 -4.044 6.222 1.00 92.50 107 THR A C 1
ATOM 799 O O . THR A 1 107 ? 7.874 -3.248 7.078 1.00 92.50 107 THR A O 1
ATOM 802 N N . ALA A 1 108 ? 6.335 -4.694 6.291 1.00 92.94 108 ALA A N 1
ATOM 803 C CA . ALA A 1 108 ? 5.409 -4.579 7.404 1.00 92.94 108 ALA A CA 1
ATOM 804 C C . ALA A 1 108 ? 4.902 -5.959 7.825 1.00 92.94 108 ALA A C 1
ATOM 806 O O . ALA A 1 108 ? 5.012 -6.931 7.079 1.00 92.94 108 ALA A O 1
ATOM 807 N N . ASP A 1 109 ? 4.343 -6.023 9.027 1.00 93.31 109 ASP A N 1
ATOM 808 C CA . ASP A 1 109 ? 3.740 -7.217 9.616 1.00 93.31 109 ASP A CA 1
ATOM 809 C C . ASP A 1 109 ? 2.527 -7.740 8.826 1.00 93.31 109 ASP A C 1
ATOM 811 O O . ASP A 1 109 ? 2.279 -8.939 8.812 1.00 93.31 109 ASP A O 1
ATOM 815 N N . TRP A 1 110 ? 1.834 -6.851 8.115 1.00 93.12 110 TRP A N 1
ATOM 816 C CA . TRP A 1 110 ? 0.736 -7.145 7.184 1.00 93.12 110 TRP A CA 1
ATOM 817 C C . TRP A 1 110 ? 1.193 -7.345 5.729 1.00 93.12 110 TRP A C 1
ATOM 819 O O . TRP A 1 110 ? 0.370 -7.435 4.820 1.00 93.12 110 TRP A O 1
ATOM 829 N N . GLY A 1 111 ? 2.504 -7.360 5.479 1.00 92.50 111 GLY A N 1
ATOM 830 C CA . GLY A 1 111 ? 3.048 -7.576 4.143 1.00 92.50 111 GLY A CA 1
ATOM 831 C C . GLY A 1 111 ? 2.937 -9.024 3.667 1.00 92.50 111 GLY A C 1
ATOM 832 O O . GLY A 1 111 ? 2.592 -9.935 4.415 1.00 92.50 111 GLY A O 1
ATOM 833 N N . LEU A 1 112 ? 3.289 -9.245 2.401 1.00 93.56 112 LEU A N 1
ATOM 834 C CA . LEU A 1 112 ? 3.356 -10.589 1.833 1.00 93.56 112 LEU A CA 1
ATOM 835 C C . LEU A 1 112 ? 4.535 -11.382 2.408 1.00 93.56 112 LEU A C 1
ATOM 837 O O . LEU A 1 112 ? 5.669 -10.897 2.439 1.00 93.56 112 LEU A O 1
ATOM 841 N N . GLU A 1 113 ? 4.2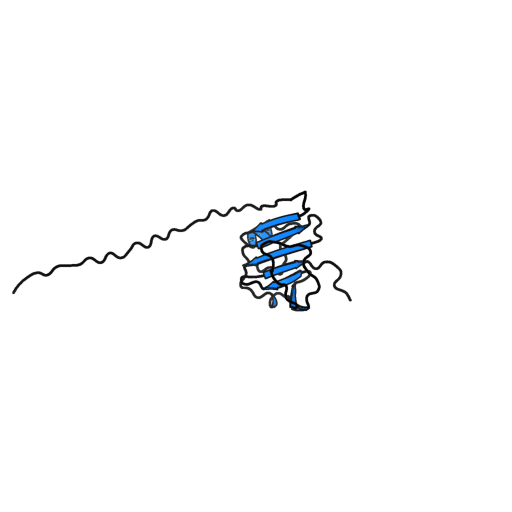89 -12.643 2.765 1.00 91.12 113 GLU A N 1
ATOM 842 C CA . GLU A 1 113 ? 5.356 -13.591 3.121 1.00 91.12 113 GLU A CA 1
ATOM 843 C C . GLU A 1 113 ? 6.173 -14.022 1.893 1.00 91.12 113 GLU A C 1
ATOM 845 O O . GLU A 1 113 ? 7.380 -14.255 1.980 1.00 91.12 113 GLU A O 1
ATOM 850 N N . ALA A 1 114 ? 5.512 -14.119 0.737 1.00 93.38 114 ALA A N 1
ATOM 851 C CA . ALA A 1 114 ? 6.115 -14.471 -0.539 1.00 93.38 114 ALA A CA 1
ATOM 852 C C . ALA A 1 114 ? 5.549 -13.586 -1.652 1.00 93.38 114 ALA A C 1
ATOM 854 O O . ALA A 1 114 ? 4.339 -13.401 -1.764 1.00 93.38 114 ALA A O 1
ATOM 855 N N . TYR A 1 115 ? 6.440 -13.065 -2.493 1.00 94.50 115 TYR A N 1
ATOM 856 C CA . TYR A 1 115 ? 6.076 -12.170 -3.586 1.00 94.50 115 TYR A CA 1
ATOM 857 C C . TYR A 1 115 ? 5.928 -12.962 -4.884 1.00 94.50 115 TYR A C 1
ATOM 859 O O . TYR A 1 115 ? 6.829 -13.741 -5.213 1.00 94.50 115 TYR A O 1
ATOM 867 N N . PRO A 1 116 ? 4.832 -12.775 -5.638 1.00 95.75 116 PRO A N 1
ATOM 868 C CA . PRO A 1 116 ? 4.652 -13.460 -6.906 1.00 95.75 116 PRO A CA 1
ATOM 869 C C . PRO A 1 116 ? 5.599 -12.902 -7.978 1.00 95.75 116 PRO A C 1
ATOM 871 O O . PRO A 1 116 ? 6.035 -11.750 -7.928 1.00 95.75 116 PRO A O 1
ATOM 874 N N . ASP A 1 117 ? 5.888 -13.722 -8.989 1.00 96.38 117 ASP A N 1
ATOM 875 C CA . ASP A 1 117 ? 6.647 -13.291 -10.172 1.00 96.38 117 ASP A CA 1
ATOM 876 C C . ASP A 1 117 ? 5.797 -12.445 -11.131 1.00 96.38 117 ASP A C 1
ATOM 878 O O . ASP A 1 117 ? 6.331 -11.739 -11.982 1.00 96.38 117 ASP A O 1
ATOM 882 N N . THR A 1 118 ? 4.469 -12.533 -11.024 1.00 96.31 118 THR A N 1
ATOM 883 C CA . THR A 1 118 ? 3.506 -11.753 -11.811 1.00 96.31 118 THR A CA 1
ATOM 884 C C . THR A 1 118 ? 2.624 -10.946 -10.868 1.00 96.31 118 THR A C 1
ATOM 886 O O . THR A 1 118 ? 2.055 -11.498 -9.929 1.00 96.31 118 THR A O 1
ATOM 889 N N . VAL A 1 119 ? 2.518 -9.650 -11.135 1.00 96.81 119 VAL A N 1
ATOM 890 C CA . VAL A 1 119 ? 1.785 -8.653 -10.343 1.00 96.81 119 VAL A CA 1
ATOM 891 C C . VAL A 1 119 ? 0.862 -7.861 -11.262 1.00 96.81 119 VAL A C 1
ATOM 893 O O . VAL A 1 119 ? 0.981 -7.941 -12.485 1.00 96.81 119 VAL A O 1
ATOM 896 N N . LEU A 1 120 ? -0.048 -7.087 -10.687 1.00 96.19 120 LEU A N 1
ATOM 897 C CA . LEU A 1 120 ? -0.808 -6.078 -11.408 1.00 96.19 120 LEU A CA 1
ATOM 898 C C . LEU A 1 120 ? -0.056 -4.746 -11.373 1.00 96.19 120 LEU A C 1
ATOM 900 O O . LEU A 1 120 ? 0.345 -4.291 -10.307 1.00 96.19 120 LEU A O 1
ATOM 904 N N . LEU A 1 121 ? 0.116 -4.113 -12.529 1.00 95.06 121 LEU A N 1
ATOM 905 C CA . LEU A 1 121 ? 0.602 -2.742 -12.632 1.00 95.06 121 LEU A CA 1
ATOM 906 C C . LEU A 1 121 ? -0.597 -1.791 -12.582 1.00 95.06 121 LEU A C 1
ATOM 908 O O . LEU A 1 121 ? -1.374 -1.733 -13.535 1.00 95.06 121 LEU A O 1
ATOM 912 N N . CYS A 1 122 ? -0.733 -1.054 -11.483 1.00 94.12 122 CYS A N 1
ATOM 913 C CA . CYS A 1 122 ? -1.789 -0.076 -11.236 1.00 94.12 122 CYS A CA 1
ATOM 914 C C . CYS A 1 122 ? -1.174 1.331 -11.175 1.00 94.12 122 CYS A C 1
ATOM 916 O O . CYS A 1 122 ? -0.733 1.783 -10.119 1.00 94.12 122 CYS A O 1
ATOM 918 N N . ALA A 1 123 ? -1.118 2.031 -12.311 1.00 90.56 123 ALA A N 1
ATOM 919 C CA . ALA A 1 123 ? -0.349 3.273 -12.452 1.00 90.56 123 ALA A CA 1
ATOM 920 C C . ALA A 1 123 ? 1.137 3.080 -12.068 1.00 90.56 123 ALA A C 1
ATOM 922 O O . ALA A 1 123 ? 1.843 2.352 -12.761 1.00 90.56 123 ALA A O 1
ATOM 923 N N . ASP A 1 124 ? 1.622 3.720 -11.001 1.00 91.38 124 ASP A N 1
ATOM 924 C CA . ASP A 1 124 ? 2.996 3.604 -10.488 1.00 91.38 124 ASP A CA 1
ATOM 925 C C . ASP A 1 124 ? 3.150 2.576 -9.347 1.00 91.38 124 ASP A C 1
ATOM 927 O O . ASP A 1 124 ? 4.136 2.605 -8.605 1.00 91.38 124 ASP A O 1
ATOM 931 N N . TRP A 1 125 ? 2.190 1.655 -9.220 1.00 94.38 125 TRP A N 1
ATOM 932 C CA . TRP A 1 125 ? 2.158 0.614 -8.194 1.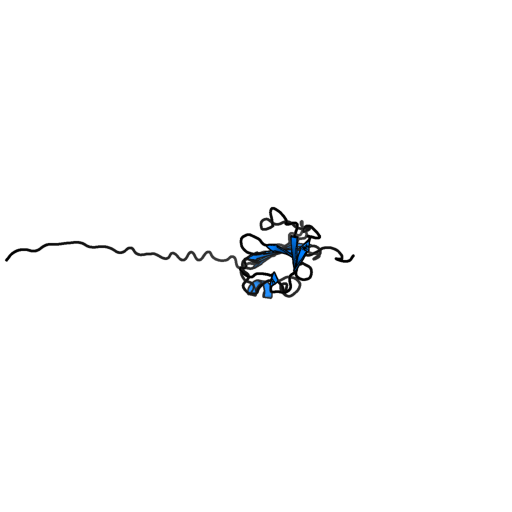00 94.38 125 TRP A CA 1
ATOM 933 C C . TRP A 1 125 ? 2.226 -0.782 -8.795 1.00 94.38 125 TRP A C 1
ATOM 935 O O . TRP A 1 125 ? 1.539 -1.084 -9.770 1.00 94.38 125 TRP A O 1
ATOM 945 N N . GLU A 1 126 ? 2.984 -1.659 -8.148 1.00 96.19 126 GLU A N 1
ATOM 946 C CA . GLU A 1 126 ? 2.825 -3.100 -8.308 1.00 96.19 126 GLU A CA 1
ATOM 947 C C . GLU A 1 126 ? 1.925 -3.619 -7.198 1.00 96.19 126 GLU A C 1
ATOM 949 O O . GLU A 1 126 ? 2.125 -3.297 -6.028 1.00 96.19 126 GLU A O 1
ATOM 954 N N . VAL A 1 127 ? 0.920 -4.402 -7.573 1.00 96.88 127 VAL A N 1
ATOM 955 C CA . VAL A 1 127 ? -0.128 -4.862 -6.672 1.00 96.88 127 VAL A CA 1
ATOM 956 C C . VAL A 1 127 ? -0.282 -6.370 -6.799 1.00 96.88 127 VAL A C 1
ATOM 958 O O . VAL A 1 127 ? -0.338 -6.929 -7.895 1.00 96.88 127 VAL A O 1
ATOM 961 N N . ALA A 1 128 ? -0.346 -7.046 -5.663 1.00 96.81 128 ALA A N 1
ATOM 962 C CA . ALA A 1 128 ? -0.542 -8.480 -5.571 1.00 96.81 128 ALA A CA 1
ATOM 963 C C . ALA A 1 128 ? -1.738 -8.788 -4.670 1.00 96.81 128 ALA A C 1
ATOM 965 O O . ALA A 1 128 ? -1.990 -8.094 -3.685 1.00 96.81 128 ALA A O 1
ATOM 966 N N . ALA A 1 129 ? -2.476 -9.836 -5.029 1.00 95.50 129 ALA A N 1
ATOM 967 C CA . ALA A 1 129 ? -3.585 -10.318 -4.222 1.00 95.50 129 ALA A CA 1
ATOM 968 C C . ALA A 1 129 ? -3.076 -10.917 -2.903 1.00 95.50 129 ALA A C 1
ATOM 970 O O . ALA A 1 129 ? -2.025 -11.564 -2.859 1.00 95.50 129 ALA A O 1
ATOM 971 N N . THR A 1 130 ? -3.859 -10.730 -1.849 1.00 95.06 130 THR A N 1
ATOM 972 C CA . THR A 1 130 ? -3.745 -11.436 -0.570 1.00 95.06 130 THR A CA 1
ATOM 973 C C . THR A 1 130 ? -4.956 -12.362 -0.402 1.00 95.06 130 THR A C 1
ATOM 975 O O . THR A 1 130 ? -5.826 -12.420 -1.271 1.00 95.06 130 THR A O 1
ATOM 978 N N . ASP A 1 131 ? -5.050 -13.081 0.719 1.00 91.25 131 ASP A N 1
ATOM 979 C CA . ASP A 1 131 ? -6.217 -13.931 1.004 1.00 91.25 131 ASP A CA 1
ATOM 980 C C . ASP A 1 131 ? -7.533 -13.134 1.151 1.00 91.25 131 ASP A C 1
ATOM 982 O O . ASP A 1 131 ? -8.611 -13.702 0.972 1.00 91.25 131 ASP A O 1
ATOM 986 N N . GLY A 1 132 ? -7.461 -11.836 1.480 1.00 91.44 132 GLY A N 1
ATOM 987 C CA . GLY A 1 132 ? -8.624 -10.989 1.796 1.00 91.44 132 GLY A CA 1
ATOM 988 C C . GLY A 1 132 ? -8.692 -9.653 1.051 1.00 91.44 132 GLY A C 1
ATOM 989 O O . GLY A 1 132 ? -9.619 -8.876 1.272 1.00 91.44 132 GLY A O 1
ATOM 990 N N . GLY A 1 133 ? -7.727 -9.365 0.181 1.00 96.00 133 GLY A N 1
ATOM 991 C CA . GLY A 1 133 ? -7.669 -8.109 -0.554 1.00 96.00 133 GLY A CA 1
ATOM 992 C C . GLY A 1 133 ? -6.366 -7.965 -1.320 1.00 96.00 133 GLY A C 1
ATOM 993 O O . GLY A 1 133 ? -5.995 -8.847 -2.096 1.00 96.00 133 GLY A O 1
ATOM 994 N N . TRP A 1 134 ? -5.673 -6.848 -1.115 1.00 97.50 134 TRP A N 1
ATOM 995 C CA . TRP A 1 134 ? -4.564 -6.448 -1.975 1.00 97.50 134 TRP A CA 1
ATOM 996 C C . TRP A 1 134 ? -3.415 -5.838 -1.182 1.00 97.50 134 TRP A C 1
ATOM 998 O O . TRP A 1 134 ? -3.618 -5.143 -0.189 1.00 97.50 134 TRP A O 1
ATOM 1008 N N . PHE A 1 135 ? -2.198 -6.091 -1.655 1.00 97.81 135 PHE A N 1
ATOM 1009 C CA . PHE A 1 135 ? -0.966 -5.486 -1.170 1.00 97.81 135 PHE A CA 1
ATOM 1010 C C . PHE A 1 135 ? -0.267 -4.795 -2.341 1.00 97.81 135 PHE A C 1
ATOM 1012 O O . PHE A 1 135 ? 0.054 -5.442 -3.340 1.00 97.81 135 PHE A O 1
ATOM 1019 N N . GLY A 1 136 ? -0.041 -3.490 -2.224 1.00 96.81 136 GLY A N 1
ATOM 1020 C CA . GLY A 1 136 ? 0.598 -2.663 -3.238 1.00 96.81 136 GLY A CA 1
ATOM 1021 C C . GLY A 1 136 ? 1.909 -2.060 -2.751 1.00 96.81 136 GLY A C 1
ATOM 1022 O O . GLY A 1 136 ? 2.033 -1.681 -1.588 1.00 96.81 136 GLY A O 1
ATOM 1023 N N . TRP A 1 137 ? 2.879 -1.913 -3.647 1.00 96.88 137 TRP A N 1
ATOM 1024 C CA . TRP A 1 137 ? 4.085 -1.128 -3.401 1.00 96.88 137 TRP A CA 1
ATOM 1025 C C . TRP A 1 137 ? 4.398 -0.209 -4.570 1.00 96.88 137 TRP A C 1
ATOM 1027 O O . TRP A 1 137 ? 4.224 -0.567 -5.737 1.00 96.88 137 TRP A O 1
ATOM 1037 N N . ARG A 1 138 ? 4.878 0.993 -4.246 1.00 92.88 138 ARG A N 1
ATOM 1038 C CA . ARG A 1 138 ? 5.323 1.945 -5.260 1.00 92.88 138 ARG A CA 1
ATOM 1039 C C . ARG A 1 138 ? 6.578 1.455 -5.959 1.00 92.88 138 ARG A C 1
ATOM 1041 O O . ARG A 1 138 ? 7.540 1.002 -5.331 1.00 92.88 138 ARG A O 1
ATOM 1048 N N . ILE A 1 139 ? 6.576 1.609 -7.276 1.00 89.31 139 ILE A N 1
ATOM 1049 C CA . ILE A 1 139 ? 7.745 1.337 -8.098 1.00 89.31 139 ILE A CA 1
ATOM 1050 C C . ILE A 1 139 ? 8.787 2.416 -7.816 1.00 89.31 139 ILE A C 1
ATOM 1052 O O . ILE A 1 139 ? 8.498 3.613 -7.802 1.00 89.31 139 ILE A O 1
ATOM 1056 N N . THR A 1 140 ? 10.021 1.983 -7.583 1.00 74.12 140 THR A N 1
ATOM 1057 C CA . THR A 1 140 ? 11.162 2.867 -7.367 1.00 74.12 140 THR A CA 1
ATOM 1058 C C . THR A 1 140 ? 12.088 2.784 -8.577 1.00 74.12 140 THR A C 1
ATOM 1060 O O . THR A 1 140 ? 12.576 1.710 -8.917 1.00 74.12 140 THR A O 1
ATOM 1063 N N . GLY A 1 141 ? 12.322 3.922 -9.241 1.00 66.50 141 GLY A N 1
ATOM 1064 C CA . GLY A 1 141 ? 13.094 4.007 -10.491 1.00 66.50 141 GLY A CA 1
ATOM 1065 C C . GLY A 1 141 ? 12.233 4.272 -11.736 1.00 66.50 141 GLY A C 1
ATOM 1066 O O . GLY A 1 141 ? 11.017 4.403 -11.644 1.00 66.50 141 GLY A O 1
ATOM 1067 N N . THR A 1 142 ? 12.869 4.416 -12.902 1.00 58.88 142 THR A N 1
ATOM 1068 C CA . THR A 1 142 ? 12.194 4.536 -14.210 1.00 58.88 142 THR A CA 1
ATOM 1069 C C . THR A 1 142 ? 11.824 3.159 -14.760 1.00 58.88 142 THR A C 1
ATOM 1071 O O . THR A 1 142 ? 12.649 2.252 -14.727 1.00 58.88 142 THR A O 1
ATOM 1074 N N . ILE A 1 143 ? 10.606 3.028 -15.299 1.00 57.69 143 ILE A N 1
ATOM 1075 C CA . ILE A 1 143 ? 10.068 1.787 -15.898 1.00 57.69 143 ILE A CA 1
ATOM 1076 C C . ILE A 1 143 ? 10.516 1.610 -17.375 1.00 57.69 143 ILE A C 1
ATOM 1078 O O . ILE A 1 143 ? 10.210 0.601 -18.000 1.00 57.69 143 ILE A O 1
ATOM 1082 N N . ASP A 1 144 ? 11.300 2.546 -17.920 1.00 53.84 144 ASP A N 1
ATOM 1083 C CA . ASP A 1 144 ? 11.880 2.509 -19.277 1.00 53.84 144 ASP A CA 1
ATOM 1084 C C . ASP A 1 144 ? 13.369 2.075 -19.190 1.00 53.84 144 ASP A C 1
ATOM 1086 O O . ASP A 1 144 ? 14.094 2.621 -18.355 1.00 53.84 144 ASP A O 1
ATOM 1090 N N . GLU A 1 145 ? 13.931 1.106 -19.932 1.00 44.22 145 GLU A N 1
ATOM 1091 C CA . GLU A 1 145 ? 13.658 0.522 -21.267 1.00 44.22 145 GLU A CA 1
ATOM 1092 C C . GLU A 1 145 ? 13.705 -1.022 -21.295 1.00 44.22 145 GLU A C 1
ATOM 1094 O O . GLU A 1 145 ? 14.550 -1.618 -20.583 1.00 44.22 145 GLU A O 1
#

Sequence (145 aa):
MTRTTTSRTASLAALSAAALLVGSLTGCTAIEDVLSKQERADYQTYDEAQRGWPDGPIPGWIPAESTDLHLLRTTDGSNEIVAFESAADLMTDGCEPRPRHNMPGLTADWGLEAYPDTVLLCADWEVAATDGGWFGWRITGTIDE

pLDDT: mean 81.07, std 18.7, range [39.53, 97.94]

Radius of gyration: 23.88 Å; chains: 1; bounding box: 80×55×55 Å

Organism: NCBI:txid2509455

Foldseek 3Di:
DDDDDDDDDDDDDDPPPPPPPPPDPQDFPQPCPVVVQKGKGWFAAQVRCQVDPPPHGDQPLDDRGWGGKIWMAGNVRQKIKIDIFDPDDSVVVPWDKDADDDDGPDDDPPDDPDDDRIFTDRPQWTWDDDPGGIMIMGDHDDPDD

Secondary structure (DSSP, 8-state):
--------------------------------BTTTTEEEEEEEEHHHHHHH-TTSSPPTTS-TT-EEEEEEEETTSS-EEEEEE--S-GGGGT-EEEE-----S---TTS-SS--SEEEEETTEEEEE-SSEEEEEE--S----